Protein AF-A0A9E1WF13-F1 (afdb_monomer_lite)

pLDDT: mean 86.5, std 14.84, range [30.16, 98.25]

Foldseek 3Di:
DPPDPPDLCVVQPDPDPCRCVVPVVVSVVVSLVPDVLNVDALPDAAEEAEAADDQDPPDPDDVCVVRHCVVVVVSCVSCVVRVHHYFYAYPPPPDDGGPQDPVNVCCCVPVVHD

Secondary structure (DSSP, 8-state):
-------TTGGGT-SSHHHHHHTHHHHHHHHHHT-GGGG--TTSPPEEEEE-S---SS-SSGGGTTT-HHHHHHHHHHHHHHT--EEEEES-TTSPPPSS-HHHHHHHHHH---

Sequence (114 aa):
KTFGNPMPYQPFGAETIEELTNNWEEYRNLVLQCSPLSHLTKDDPPLHLFYNVNREFPTSKSPNGIHSPIFGEIMLEACKKIGVECHLQYHEKDRAQPKVSREEFLNRLLLGGS

Structure (mmCIF, N/CA/C/O backbone):
data_AF-A0A9E1WF13-F1
#
_entry.id   AF-A0A9E1WF13-F1
#
loop_
_atom_site.group_PDB
_atom_site.id
_atom_site.type_symbol
_atom_site.label_atom_id
_atom_site.label_alt_id
_atom_site.label_comp_id
_atom_site.label_asym_id
_atom_site.label_entity_id
_atom_site.label_seq_id
_atom_site.pdbx_PDB_ins_code
_atom_site.Cartn_x
_atom_site.Cartn_y
_atom_site.Cartn_z
_atom_site.occupancy
_atom_site.B_iso_or_equiv
_atom_site.auth_seq_id
_atom_site.auth_comp_id
_atom_site.auth_asym_id
_atom_site.auth_atom_id
_atom_site.pdbx_PDB_model_num
ATOM 1 N N . LYS A 1 1 ? 29.238 -10.341 3.157 1.00 34.22 1 LYS A N 1
ATOM 2 C CA . LYS A 1 1 ? 28.597 -9.924 1.888 1.00 34.22 1 LYS A CA 1
ATOM 3 C C . LYS A 1 1 ? 27.236 -9.353 2.243 1.00 34.22 1 LYS A C 1
ATOM 5 O O . LYS A 1 1 ? 26.351 -10.117 2.590 1.00 34.22 1 LYS A O 1
ATOM 10 N N . THR A 1 2 ? 27.107 -8.033 2.283 1.00 30.16 2 THR A N 1
ATOM 11 C CA . THR A 1 2 ? 25.800 -7.376 2.311 1.00 30.16 2 THR A CA 1
ATOM 12 C C . THR A 1 2 ? 25.144 -7.663 0.967 1.00 30.16 2 THR A C 1
ATOM 14 O O . THR A 1 2 ? 25.744 -7.397 -0.073 1.00 30.16 2 THR A O 1
ATOM 17 N N . PHE A 1 3 ? 23.973 -8.296 0.974 1.00 37.62 3 PHE A N 1
ATOM 18 C CA . PHE A 1 3 ? 23.125 -8.348 -0.210 1.00 37.62 3 PHE A CA 1
ATOM 19 C C . PHE A 1 3 ? 22.867 -6.887 -0.593 1.00 37.62 3 PHE A C 1
ATOM 21 O O . PHE A 1 3 ? 22.242 -6.160 0.178 1.00 37.62 3 PHE A O 1
ATOM 28 N N . GLY A 1 4 ? 23.470 -6.414 -1.689 1.00 45.69 4 GLY A N 1
ATOM 29 C CA . GLY A 1 4 ? 23.144 -5.097 -2.231 1.00 45.69 4 GLY A CA 1
ATOM 30 C C . GLY A 1 4 ? 21.635 -5.056 -2.430 1.00 45.69 4 GLY A C 1
ATOM 31 O O . GLY A 1 4 ? 21.080 -6.056 -2.886 1.00 45.69 4 GLY A O 1
ATOM 32 N N . ASN A 1 5 ? 20.982 -3.975 -1.991 1.00 53.03 5 ASN A N 1
ATOM 33 C CA . ASN A 1 5 ? 19.528 -3.837 -2.074 1.00 53.03 5 ASN A CA 1
ATOM 34 C C . ASN A 1 5 ? 19.050 -4.338 -3.442 1.00 53.03 5 ASN A C 1
ATOM 36 O O . ASN A 1 5 ? 19.541 -3.812 -4.445 1.00 53.03 5 ASN A O 1
ATOM 40 N N . PRO A 1 6 ? 18.164 -5.350 -3.504 1.00 55.41 6 PRO A N 1
ATOM 41 C CA . PRO A 1 6 ? 17.668 -5.831 -4.779 1.00 55.41 6 PRO A CA 1
ATOM 42 C C . PRO A 1 6 ? 17.004 -4.648 -5.468 1.00 55.41 6 PRO A C 1
ATOM 44 O O . PRO A 1 6 ? 16.068 -4.040 -4.941 1.00 55.41 6 PRO A O 1
ATOM 47 N N . MET A 1 7 ? 17.562 -4.266 -6.610 1.00 70.12 7 MET A N 1
ATOM 48 C CA . MET A 1 7 ? 17.000 -3.183 -7.389 1.00 70.12 7 MET A CA 1
ATOM 49 C C . MET A 1 7 ? 15.649 -3.675 -7.918 1.00 70.12 7 MET A C 1
ATOM 51 O O . MET A 1 7 ? 15.582 -4.799 -8.421 1.00 70.12 7 MET A O 1
ATOM 55 N N . PRO A 1 8 ? 14.569 -2.883 -7.806 1.00 74.56 8 PRO A N 1
ATOM 56 C CA . PRO A 1 8 ? 13.203 -3.361 -8.026 1.00 74.56 8 PRO A CA 1
ATOM 57 C C . PRO A 1 8 ? 12.950 -3.921 -9.433 1.00 74.56 8 PRO A C 1
ATOM 59 O O . PRO A 1 8 ? 11.954 -4.598 -9.631 1.00 74.56 8 PRO A O 1
ATOM 62 N N . TYR A 1 9 ? 13.840 -3.675 -10.395 1.00 82.44 9 TYR A N 1
ATOM 63 C CA . TYR A 1 9 ? 13.750 -4.159 -11.771 1.00 82.44 9 TYR A CA 1
ATOM 64 C C . TYR A 1 9 ? 14.354 -5.559 -12.003 1.00 82.44 9 TYR A C 1
ATOM 66 O O . TYR A 1 9 ? 13.879 -6.284 -12.874 1.00 82.44 9 TYR A O 1
ATOM 74 N N . GLN A 1 10 ? 15.352 -5.979 -11.214 1.00 83.56 10 GLN A N 1
ATOM 75 C CA . GLN A 1 10 ? 16.082 -7.236 -11.456 1.00 83.56 10 GLN A CA 1
ATOM 76 C C . GLN A 1 10 ? 15.211 -8.497 -11.363 1.00 83.56 10 GLN A C 1
ATOM 78 O O . GLN A 1 10 ? 15.386 -9.388 -12.193 1.00 83.56 10 GLN A O 1
ATOM 83 N N . PRO A 1 11 ? 14.256 -8.612 -10.414 1.00 85.50 11 PRO A N 1
ATOM 84 C CA . PRO A 1 11 ? 13.365 -9.773 -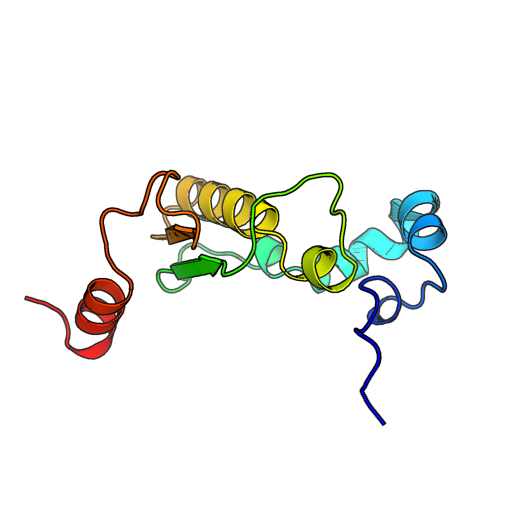10.356 1.00 85.50 11 PRO A CA 1
ATOM 85 C C . PRO A 1 11 ? 12.508 -9.963 -11.613 1.00 85.50 11 PRO A C 1
ATOM 87 O O . PRO A 1 11 ? 12.013 -11.061 -11.850 1.00 85.50 11 PRO A O 1
ATOM 90 N N . PHE A 1 12 ? 12.336 -8.907 -12.410 1.00 88.12 12 PHE A N 1
ATOM 91 C CA . PHE A 1 12 ? 11.553 -8.928 -13.642 1.00 88.12 12 PHE A CA 1
ATOM 92 C C . PHE A 1 12 ? 12.400 -9.210 -14.889 1.00 88.12 12 PHE A C 1
ATOM 94 O O . PHE A 1 12 ? 11.845 -9.292 -15.978 1.00 88.12 12 PHE A O 1
ATOM 101 N N . GLY A 1 13 ? 13.717 -9.384 -14.733 1.00 88.62 13 GLY A N 1
ATOM 102 C CA . GLY A 1 13 ? 14.649 -9.667 -15.827 1.00 88.62 13 GLY A CA 1
ATOM 103 C C . GLY A 1 13 ? 15.261 -8.435 -16.495 1.00 88.62 13 GLY A C 1
ATOM 104 O O . GLY A 1 13 ? 16.107 -8.610 -17.363 1.00 88.62 13 GLY A O 1
ATOM 105 N N . ALA A 1 14 ? 14.893 -7.222 -16.073 1.00 90.19 14 ALA A N 1
ATOM 106 C CA . ALA A 1 14 ? 15.497 -5.990 -16.575 1.00 90.19 14 ALA A CA 1
ATOM 107 C C . ALA A 1 14 ? 16.877 -5.741 -15.941 1.00 90.19 14 ALA A C 1
ATOM 109 O O . ALA A 1 14 ? 17.099 -6.025 -14.757 1.00 90.19 14 ALA A O 1
ATOM 110 N N . GLU A 1 15 ? 17.797 -5.165 -16.711 1.00 87.19 15 GLU A N 1
ATOM 111 C CA . GLU A 1 15 ? 19.146 -4.808 -16.269 1.00 87.19 15 GLU A CA 1
ATOM 112 C C . GLU A 1 15 ? 19.186 -3.444 -15.572 1.00 87.19 15 GLU A C 1
ATOM 114 O O . GLU A 1 15 ? 20.009 -3.233 -14.676 1.00 87.19 15 GLU A O 1
ATOM 119 N N . THR A 1 16 ? 18.293 -2.522 -15.953 1.00 86.31 16 THR A N 1
ATOM 120 C CA . THR A 1 16 ? 18.198 -1.172 -15.375 1.00 86.31 16 THR A CA 1
ATOM 121 C C . THR A 1 16 ? 16.752 -0.721 -15.156 1.00 86.31 16 THR A C 1
ATOM 123 O O . THR A 1 16 ? 15.795 -1.302 -15.674 1.00 86.31 16 THR A O 1
ATOM 126 N N . ILE A 1 17 ? 16.573 0.355 -14.379 1.00 83.31 17 ILE A N 1
ATOM 127 C CA . ILE A 1 17 ? 15.246 0.956 -14.183 1.00 83.31 17 ILE A CA 1
ATOM 128 C C . ILE A 1 17 ? 14.768 1.667 -15.452 1.00 83.31 17 ILE A C 1
ATOM 130 O O . ILE A 1 17 ? 13.572 1.663 -15.742 1.00 83.31 17 ILE A O 1
ATOM 134 N N . GLU A 1 18 ? 15.687 2.251 -16.222 1.00 88.56 18 GLU A N 1
ATOM 135 C CA . GLU A 1 18 ? 15.396 2.894 -17.500 1.00 88.56 18 GLU A CA 1
ATOM 136 C C . GLU A 1 18 ? 14.894 1.872 -18.518 1.00 88.56 18 GLU A C 1
ATOM 138 O O . GLU A 1 18 ? 13.919 2.146 -19.210 1.00 88.56 18 GLU A O 1
ATOM 143 N N . GLU A 1 19 ? 15.508 0.687 -18.583 1.00 92.00 19 GLU A N 1
ATOM 144 C CA . GLU A 1 19 ? 15.061 -0.395 -19.460 1.00 92.00 19 GLU A CA 1
ATOM 145 C C . GLU A 1 19 ? 13.635 -0.836 -19.113 1.00 92.00 19 GLU A C 1
ATOM 147 O O . GLU A 1 19 ? 12.771 -0.858 -19.990 1.00 92.00 19 GLU A O 1
ATOM 152 N N . LEU A 1 20 ? 13.369 -1.119 -17.832 1.00 89.69 20 LEU A N 1
ATOM 153 C CA . LEU A 1 20 ? 12.035 -1.507 -17.371 1.00 89.69 20 LEU A CA 1
ATOM 154 C C . LEU A 1 20 ? 10.993 -0.425 -17.688 1.00 89.69 20 LEU A C 1
ATOM 156 O O . LEU A 1 20 ? 9.878 -0.738 -18.100 1.00 89.69 20 LEU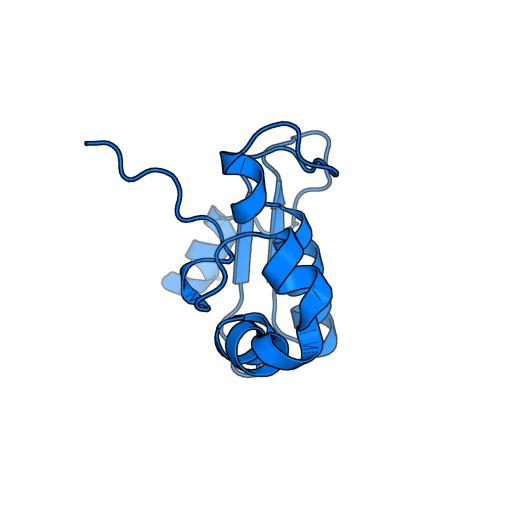 A O 1
ATOM 160 N N . THR A 1 21 ? 11.350 0.848 -17.496 1.00 88.81 21 THR A N 1
ATOM 161 C CA . THR A 1 21 ? 10.433 1.982 -17.692 1.00 88.81 21 THR A CA 1
ATOM 162 C C . THR A 1 21 ? 10.170 2.254 -19.175 1.00 88.81 21 THR A C 1
ATOM 164 O O . THR A 1 21 ? 9.025 2.485 -19.558 1.00 88.81 21 THR A O 1
ATOM 167 N N . ASN A 1 22 ? 11.202 2.208 -20.023 1.00 95.19 22 ASN A N 1
ATOM 168 C CA . ASN A 1 22 ? 11.076 2.453 -21.463 1.00 95.19 22 ASN A CA 1
ATOM 169 C C . ASN A 1 22 ? 10.333 1.319 -22.182 1.00 95.19 22 ASN A C 1
ATOM 171 O O . ASN A 1 22 ? 9.623 1.582 -23.149 1.00 95.19 22 ASN A O 1
ATOM 175 N N . ASN A 1 23 ? 10.454 0.084 -21.687 1.00 95.19 23 ASN A N 1
ATOM 176 C CA . ASN A 1 23 ? 9.795 -1.102 -22.241 1.00 95.19 23 ASN A CA 1
ATOM 177 C C . ASN A 1 23 ? 8.615 -1.561 -21.368 1.00 95.19 23 ASN A C 1
ATOM 179 O O . ASN A 1 23 ? 8.350 -2.755 -21.234 1.00 95.19 23 ASN A O 1
ATOM 183 N N . TRP A 1 24 ? 7.901 -0.615 -20.746 1.00 93.69 24 TRP A N 1
ATOM 184 C CA . TRP A 1 24 ? 6.870 -0.914 -19.747 1.00 93.69 24 TRP A CA 1
ATOM 185 C C . TRP A 1 24 ? 5.845 -1.951 -20.210 1.00 93.69 24 TRP A C 1
ATOM 187 O O . TRP A 1 24 ? 5.509 -2.836 -19.434 1.00 93.69 24 TRP A O 1
ATOM 197 N N . GLU A 1 25 ? 5.371 -1.896 -21.456 1.00 96.19 25 GLU A N 1
ATOM 198 C CA . GLU A 1 25 ? 4.364 -2.844 -21.957 1.00 96.19 25 GLU A CA 1
ATOM 199 C C . GLU A 1 25 ? 4.841 -4.308 -21.943 1.00 96.19 25 GLU A C 1
ATOM 201 O O . GLU A 1 25 ? 4.027 -5.211 -21.751 1.00 96.19 25 GLU A O 1
ATOM 206 N N . GLU A 1 26 ? 6.148 -4.555 -22.067 1.00 95.31 26 GLU A N 1
ATOM 207 C CA . GLU A 1 26 ? 6.732 -5.900 -22.001 1.00 95.31 26 GLU A CA 1
ATOM 208 C C . GLU A 1 26 ? 6.774 -6.421 -20.557 1.00 95.31 26 GLU A C 1
ATOM 210 O O . GLU A 1 26 ? 6.428 -7.572 -20.282 1.00 95.31 26 GLU A O 1
ATOM 215 N N . TYR A 1 27 ? 7.132 -5.549 -19.611 1.00 94.12 27 TYR A N 1
ATOM 216 C CA . TYR A 1 27 ? 7.304 -5.901 -18.199 1.00 94.12 27 TYR A CA 1
ATOM 217 C C . TYR A 1 27 ? 6.011 -5.809 -17.379 1.00 94.12 27 TYR A C 1
ATOM 219 O O . TYR A 1 27 ? 5.878 -6.466 -16.341 1.00 94.12 27 TYR A O 1
ATOM 227 N N . ARG A 1 28 ? 5.037 -5.016 -17.836 1.00 93.50 28 ARG A N 1
ATOM 228 C CA . ARG A 1 28 ? 3.833 -4.624 -17.093 1.00 93.50 28 ARG A CA 1
ATOM 229 C C . ARG A 1 28 ? 3.090 -5.807 -16.504 1.00 93.50 28 ARG A C 1
ATOM 231 O O . ARG A 1 28 ? 2.703 -5.753 -15.341 1.00 93.50 28 ARG A O 1
ATOM 238 N N . ASN A 1 29 ? 2.867 -6.855 -17.293 1.00 94.00 29 ASN A N 1
ATOM 239 C CA . ASN A 1 29 ? 2.089 -8.007 -16.843 1.00 94.00 29 ASN A CA 1
ATOM 240 C C . ASN A 1 29 ? 2.737 -8.669 -15.624 1.00 94.00 29 ASN A C 1
ATOM 242 O O . ASN A 1 29 ? 2.057 -8.902 -14.627 1.00 94.00 29 ASN A O 1
ATOM 246 N N . LEU A 1 30 ? 4.049 -8.903 -15.673 1.00 93.19 30 LEU A N 1
ATOM 247 C CA . LEU A 1 30 ? 4.777 -9.521 -14.570 1.00 93.19 30 LEU A CA 1
ATOM 248 C C . LEU A 1 30 ? 4.873 -8.578 -13.362 1.00 93.19 30 LEU A C 1
ATOM 250 O O . LEU A 1 30 ? 4.608 -8.991 -12.235 1.00 93.19 30 LEU A O 1
ATOM 254 N N . VAL A 1 31 ? 5.172 -7.295 -13.592 1.00 91.56 31 VAL A N 1
ATOM 255 C CA . VAL A 1 31 ? 5.253 -6.289 -12.520 1.00 91.56 31 VAL A CA 1
ATOM 256 C C . VAL A 1 31 ? 3.922 -6.163 -11.777 1.00 91.56 31 VAL A C 1
ATOM 258 O O . VAL A 1 31 ? 3.900 -6.151 -10.547 1.00 91.56 31 VAL A O 1
ATOM 261 N N . LEU A 1 32 ? 2.802 -6.105 -12.503 1.00 91.88 32 LEU A N 1
ATOM 262 C CA . LEU A 1 32 ? 1.471 -6.037 -11.901 1.00 91.88 32 LEU A CA 1
ATOM 263 C C . LEU A 1 32 ? 1.107 -7.337 -11.179 1.00 91.88 32 LEU A C 1
ATOM 265 O O . LEU A 1 32 ? 0.571 -7.273 -10.078 1.00 91.88 32 LEU A O 1
ATOM 269 N N . GLN A 1 33 ? 1.451 -8.506 -11.727 1.00 92.81 33 GLN A N 1
ATOM 270 C CA . GLN A 1 33 ? 1.249 -9.783 -11.033 1.00 92.81 33 GLN A CA 1
ATOM 271 C C . GLN A 1 33 ? 2.006 -9.865 -9.704 1.00 92.81 33 GLN A C 1
ATOM 273 O O . GLN A 1 33 ? 1.524 -10.502 -8.769 1.00 92.81 33 GLN A O 1
ATOM 278 N N . CYS A 1 34 ? 3.157 -9.206 -9.590 1.00 90.56 34 CYS A N 1
ATOM 279 C CA . CYS A 1 34 ? 3.925 -9.151 -8.349 1.00 90.56 34 CYS A CA 1
ATOM 280 C C . CYS A 1 34 ? 3.512 -8.003 -7.413 1.00 90.56 34 CYS A C 1
ATOM 282 O O . CYS A 1 34 ? 4.007 -7.932 -6.287 1.00 90.56 34 CYS A O 1
ATOM 284 N N . SER A 1 35 ? 2.621 -7.105 -7.841 1.00 91.00 35 SER A N 1
ATOM 285 C CA . SER A 1 35 ? 2.155 -5.998 -7.011 1.00 91.00 35 SER A CA 1
ATOM 286 C C . SER A 1 35 ? 1.025 -6.455 -6.084 1.00 91.00 35 SER A C 1
ATOM 288 O O . SER A 1 35 ? -0.023 -6.877 -6.575 1.00 91.00 35 SER A O 1
ATOM 290 N N . PRO A 1 36 ? 1.145 -6.301 -4.751 1.00 92.94 36 PRO A N 1
ATOM 291 C CA . PRO A 1 36 ? 0.048 -6.618 -3.830 1.00 92.94 36 PRO A CA 1
ATOM 292 C C . PRO A 1 36 ? -1.207 -5.773 -4.097 1.00 92.94 36 PRO A C 1
ATOM 294 O O . PRO A 1 36 ? -2.318 -6.217 -3.832 1.00 92.94 36 PRO A O 1
ATOM 297 N N . LEU A 1 37 ? -1.055 -4.579 -4.684 1.00 94.44 37 LEU A N 1
ATOM 298 C CA . LEU A 1 37 ? -2.182 -3.717 -5.047 1.00 94.44 37 LEU A CA 1
ATOM 299 C C . LEU A 1 37 ? -3.119 -4.376 -6.071 1.00 94.44 37 LEU A C 1
ATOM 301 O O . LEU A 1 37 ? -4.315 -4.105 -6.069 1.00 94.44 37 LEU A O 1
ATOM 305 N N . SER A 1 38 ? -2.582 -5.230 -6.946 1.00 95.56 38 SER A N 1
ATOM 306 C CA . SER A 1 38 ? -3.354 -5.915 -7.989 1.00 95.56 38 SER A CA 1
ATOM 307 C C . SER A 1 38 ? -4.148 -7.117 -7.473 1.00 95.56 38 SER A C 1
ATOM 309 O O . SER A 1 38 ? -4.986 -7.632 -8.208 1.00 95.56 38 SER A O 1
ATOM 311 N N . HIS A 1 39 ? -3.923 -7.525 -6.222 1.00 96.38 39 HIS A N 1
ATOM 312 C CA . HIS A 1 39 ? -4.599 -8.658 -5.578 1.00 96.38 39 HIS A CA 1
ATOM 313 C C . HIS A 1 39 ? -5.520 -8.237 -4.433 1.00 96.38 39 HIS A C 1
ATOM 315 O O . HIS A 1 39 ? -6.103 -9.099 -3.787 1.00 96.38 39 HIS A O 1
ATOM 321 N N . LEU A 1 40 ? -5.656 -6.932 -4.185 1.00 97.50 40 LEU A N 1
ATOM 322 C CA . LEU A 1 40 ? -6.497 -6.401 -3.120 1.00 97.50 40 LEU A CA 1
ATOM 323 C C . LEU A 1 40 ? -7.986 -6.687 -3.403 1.00 97.50 40 LEU A C 1
ATOM 325 O O . LEU A 1 40 ? -8.522 -6.311 -4.449 1.00 97.50 40 LEU A O 1
ATOM 329 N N . THR A 1 41 ? -8.667 -7.297 -2.439 1.00 97.69 41 THR A N 1
ATOM 330 C CA . THR A 1 41 ? -10.087 -7.662 -2.473 1.00 97.69 41 THR A CA 1
ATOM 331 C C . THR A 1 41 ? -10.820 -7.180 -1.221 1.00 97.69 4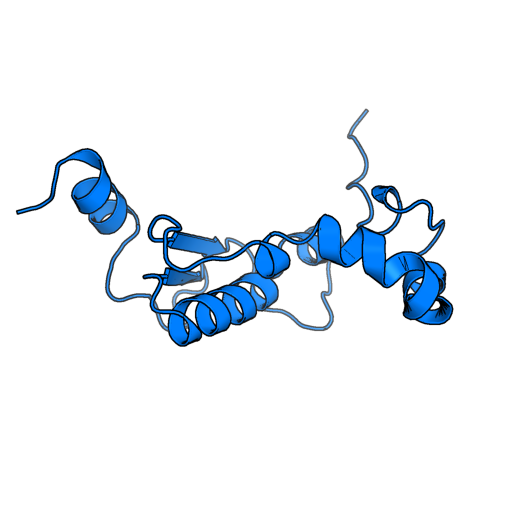1 THR A C 1
ATOM 333 O O . THR A 1 41 ? -10.216 -6.750 -0.247 1.00 97.69 41 THR A O 1
ATOM 336 N N . LYS A 1 42 ? -12.159 -7.218 -1.241 1.00 97.38 42 LYS A N 1
ATOM 337 C CA . LYS A 1 42 ? -12.986 -6.754 -0.110 1.00 97.38 42 LYS A CA 1
ATOM 338 C C . LYS A 1 42 ? -12.882 -7.631 1.136 1.00 97.38 42 LYS A C 1
ATOM 340 O O . LYS A 1 42 ? -13.217 -7.159 2.216 1.00 97.38 42 LYS A O 1
ATOM 345 N N . ASP A 1 43 ? -12.457 -8.877 0.960 1.00 97.19 43 ASP A N 1
ATOM 346 C CA . ASP A 1 43 ? -12.354 -9.867 2.032 1.00 97.19 43 ASP A CA 1
ATOM 347 C C . ASP A 1 43 ? -10.975 -9.841 2.708 1.00 97.19 43 ASP A C 1
ATOM 349 O O . ASP A 1 43 ? -10.732 -10.600 3.648 1.00 97.19 43 ASP A O 1
ATOM 353 N N . ASP A 1 44 ? -10.069 -8.976 2.239 1.00 97.69 44 ASP A N 1
ATOM 354 C CA . ASP A 1 44 ? -8.760 -8.817 2.855 1.00 97.69 44 ASP A CA 1
ATOM 355 C C . ASP A 1 44 ? -8.876 -8.294 4.294 1.00 97.69 44 ASP A C 1
ATOM 357 O O . ASP A 1 44 ? -9.747 -7.471 4.607 1.00 97.69 44 ASP A O 1
ATOM 361 N N . PRO A 1 45 ? -7.983 -8.749 5.191 1.00 95.50 45 PRO A N 1
ATOM 362 C CA . PRO A 1 45 ? -7.961 -8.279 6.564 1.00 95.50 45 PRO A CA 1
ATOM 363 C C . PRO A 1 45 ? -7.656 -6.775 6.621 1.00 95.50 45 PRO A C 1
ATOM 365 O O . PRO A 1 45 ? -7.031 -6.222 5.709 1.00 95.50 45 PRO A O 1
ATOM 368 N N . PRO A 1 46 ? -8.039 -6.102 7.718 1.00 96.88 46 PRO A N 1
ATOM 369 C CA . PRO A 1 46 ? -7.718 -4.698 7.885 1.00 96.88 46 PRO A CA 1
ATOM 370 C C . PRO A 1 46 ? -6.192 -4.499 7.915 1.00 96.88 46 PRO A C 1
ATOM 372 O O . PRO A 1 46 ? -5.440 -5.381 8.339 1.00 96.88 46 PRO A O 1
ATOM 375 N N . LEU A 1 47 ? -5.724 -3.334 7.468 1.00 97.25 47 LEU A N 1
ATOM 376 C CA . LEU A 1 47 ? -4.301 -3.017 7.333 1.00 97.25 47 LEU A CA 1
ATOM 377 C C . LEU A 1 47 ? -3.880 -1.878 8.265 1.00 97.25 47 LEU A C 1
ATOM 379 O O . LEU A 1 47 ? -4.584 -0.881 8.432 1.00 97.25 47 LEU A O 1
ATOM 383 N N . HIS A 1 48 ? -2.666 -1.980 8.805 1.00 97.38 48 HIS A N 1
ATOM 384 C CA . HIS A 1 48 ? -1.979 -0.877 9.479 1.00 97.38 48 HIS A CA 1
ATOM 385 C C . HIS A 1 48 ? -0.572 -0.732 8.900 1.00 97.38 48 HIS A C 1
ATOM 387 O O . HIS A 1 48 ? 0.316 -1.546 9.157 1.00 97.38 48 HIS A O 1
ATOM 393 N N . LEU A 1 49 ? -0.393 0.274 8.047 1.00 95.94 49 LEU A N 1
ATOM 394 C CA . LEU A 1 49 ? 0.843 0.545 7.326 1.00 95.94 49 LEU A CA 1
ATOM 395 C C . LEU A 1 49 ? 1.668 1.570 8.103 1.00 95.94 49 LEU A C 1
ATOM 397 O O . LEU A 1 49 ? 1.204 2.681 8.355 1.00 95.94 49 LEU A O 1
ATOM 401 N N . PHE A 1 50 ? 2.909 1.226 8.441 1.00 94.75 50 PHE A N 1
ATOM 402 C CA . PHE A 1 50 ? 3.836 2.129 9.120 1.00 94.75 50 PHE A CA 1
ATOM 403 C C . PHE A 1 50 ? 5.104 2.335 8.296 1.00 94.75 50 PHE A C 1
ATOM 405 O O . PHE A 1 50 ? 5.786 1.372 7.945 1.00 94.75 50 PHE A O 1
ATOM 412 N N . TYR A 1 51 ? 5.452 3.598 8.055 1.00 91.81 51 TYR A N 1
ATOM 413 C CA . TYR A 1 51 ? 6.667 3.975 7.341 1.00 91.81 51 TYR A CA 1
ATOM 414 C C . TYR A 1 51 ? 7.637 4.730 8.247 1.00 91.81 51 TYR A C 1
ATOM 416 O O . TYR A 1 51 ? 7.332 5.812 8.749 1.00 91.81 51 TYR A O 1
ATOM 424 N N . ASN A 1 52 ? 8.841 4.170 8.404 1.00 89.50 52 ASN A N 1
ATOM 425 C CA . ASN A 1 52 ? 9.940 4.758 9.179 1.00 89.50 52 ASN A CA 1
ATOM 426 C C . ASN A 1 52 ? 10.923 5.587 8.333 1.00 89.50 52 ASN A C 1
ATOM 428 O O . ASN A 1 52 ? 12.081 5.769 8.702 1.00 89.50 52 ASN A O 1
ATOM 432 N N . VAL A 1 53 ? 10.479 6.038 7.165 1.00 85.56 53 VAL A N 1
ATOM 433 C CA . VAL A 1 53 ? 11.246 6.886 6.252 1.00 85.56 53 VAL A CA 1
ATOM 434 C C . VAL A 1 53 ? 10.404 8.099 5.892 1.00 85.56 53 VAL A C 1
ATOM 436 O O . VAL A 1 53 ? 9.175 8.014 5.861 1.00 85.56 53 VAL A O 1
ATOM 439 N N . ASN A 1 54 ? 11.068 9.218 5.615 1.00 86.31 54 ASN A N 1
ATOM 440 C CA . ASN A 1 54 ? 10.372 10.432 5.216 1.00 86.31 54 ASN A CA 1
ATOM 441 C C . ASN A 1 54 ? 9.724 10.246 3.847 1.00 86.31 54 ASN A C 1
ATOM 443 O O . ASN A 1 54 ? 10.289 9.604 2.952 1.00 86.31 54 ASN A O 1
ATOM 447 N N . ARG A 1 55 ? 8.559 10.862 3.662 1.00 86.75 55 ARG A N 1
ATOM 448 C CA . ARG A 1 55 ? 7.923 10.927 2.349 1.00 86.75 55 ARG A CA 1
ATOM 449 C C . ARG A 1 55 ? 8.677 11.906 1.444 1.00 86.75 55 ARG A C 1
ATOM 451 O O . ARG A 1 55 ? 8.430 13.109 1.476 1.00 86.75 55 ARG A O 1
ATOM 458 N N . GLU A 1 56 ? 9.545 11.377 0.590 1.00 82.50 56 GLU A N 1
ATOM 459 C CA . GLU A 1 56 ? 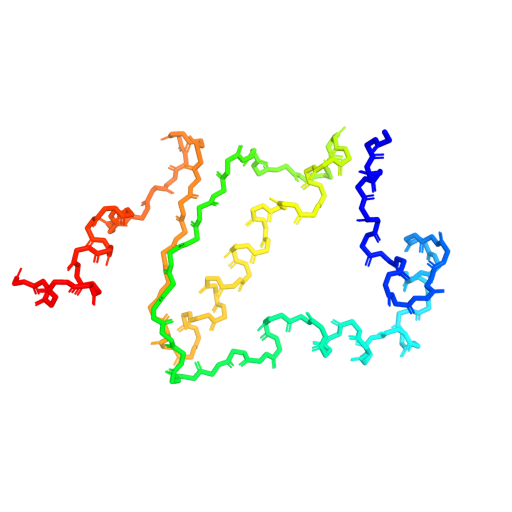10.367 12.151 -0.345 1.00 82.50 56 GLU A CA 1
ATOM 460 C C . GLU A 1 56 ? 10.164 11.680 -1.793 1.00 82.50 56 GLU A C 1
ATOM 462 O O . GLU A 1 56 ? 10.152 10.479 -2.070 1.00 82.50 56 GLU A O 1
ATOM 467 N N . PHE A 1 57 ? 10.025 12.628 -2.723 1.00 77.81 57 PHE A N 1
ATOM 468 C CA . PHE A 1 57 ? 10.037 12.358 -4.160 1.00 77.81 57 PHE A CA 1
ATOM 469 C C . PHE A 1 57 ? 10.639 13.547 -4.930 1.00 77.81 57 PHE A C 1
ATOM 471 O O . PHE A 1 57 ? 10.164 14.668 -4.733 1.00 77.81 57 PHE A O 1
ATOM 478 N N . PRO A 1 58 ? 11.625 13.331 -5.824 1.00 72.19 58 PRO A N 1
ATOM 479 C CA . PRO A 1 58 ? 12.342 12.072 -6.052 1.00 72.19 58 PRO A CA 1
ATOM 480 C C . PRO A 1 58 ? 13.178 11.679 -4.822 1.00 72.19 58 PRO A C 1
ATOM 482 O O . PRO A 1 58 ? 13.634 12.535 -4.074 1.00 72.19 58 PRO A O 1
ATOM 485 N N . THR A 1 59 ? 13.361 10.382 -4.578 1.00 67.38 59 THR A N 1
ATOM 486 C CA . THR A 1 59 ? 14.097 9.894 -3.399 1.00 67.38 59 THR A CA 1
ATOM 487 C C . THR A 1 59 ? 15.575 10.274 -3.471 1.00 67.38 59 THR A C 1
ATOM 489 O O . THR A 1 59 ? 16.230 9.962 -4.465 1.00 67.38 59 THR A O 1
ATOM 492 N N . SER A 1 60 ? 16.135 10.855 -2.407 1.00 63.81 60 SER A N 1
ATOM 493 C CA . SER A 1 60 ? 17.557 11.242 -2.366 1.00 63.81 60 SER A CA 1
ATOM 494 C C . SER A 1 60 ? 18.507 10.102 -1.968 1.00 63.81 60 SER A C 1
ATOM 496 O O . SER A 1 60 ? 19.723 10.229 -2.121 1.00 63.81 60 SER A O 1
ATOM 498 N N . LYS A 1 61 ? 17.985 8.976 -1.451 1.00 63.00 61 LYS A N 1
ATOM 499 C CA . LYS A 1 61 ? 18.779 7.831 -0.958 1.00 63.00 61 LYS A CA 1
ATOM 500 C C . LYS A 1 61 ? 18.242 6.489 -1.471 1.00 63.00 61 LYS A C 1
ATOM 502 O O . LYS A 1 61 ? 17.059 6.199 -1.334 1.00 63.00 61 LYS A O 1
ATOM 507 N N . SER A 1 62 ? 19.140 5.639 -1.983 1.00 53.09 62 SER A N 1
ATOM 508 C CA . SER A 1 62 ? 18.836 4.348 -2.637 1.00 53.09 62 SER A CA 1
ATOM 509 C C . SER A 1 62 ? 17.932 3.375 -1.842 1.00 53.09 62 SER A C 1
ATOM 511 O O . SER A 1 62 ? 17.005 2.838 -2.446 1.00 53.09 62 SER A O 1
ATOM 513 N N . PRO A 1 63 ? 18.079 3.166 -0.512 1.00 56.53 63 PRO A N 1
ATOM 514 C CA . PRO A 1 63 ? 17.173 2.284 0.239 1.00 56.53 63 PRO A CA 1
ATOM 515 C C . PRO A 1 63 ? 15.739 2.818 0.354 1.00 56.53 63 PRO A C 1
ATOM 517 O O . PRO A 1 63 ? 14.809 2.046 0.565 1.00 56.53 63 PRO A O 1
ATOM 520 N N . ASN A 1 64 ? 15.539 4.131 0.201 1.00 58.56 64 ASN A N 1
ATOM 521 C CA . ASN A 1 64 ? 14.226 4.757 0.364 1.00 58.56 64 ASN A CA 1
ATOM 522 C C . ASN A 1 64 ? 13.327 4.563 -0.867 1.00 58.56 64 ASN A C 1
ATOM 524 O O . ASN A 1 64 ? 12.119 4.756 -0.762 1.00 58.56 64 ASN A O 1
ATOM 528 N N . GLY A 1 65 ? 13.890 4.152 -2.011 1.00 62.38 65 GLY A N 1
ATOM 529 C CA . GLY A 1 65 ? 13.128 3.891 -3.236 1.00 62.38 65 GLY A CA 1
ATOM 530 C C . GLY A 1 65 ? 12.115 2.755 -3.077 1.00 62.38 65 GLY A C 1
ATOM 531 O O . GLY A 1 65 ? 10.959 2.902 -3.460 1.00 62.38 65 GLY A O 1
ATOM 532 N N . ILE A 1 66 ? 12.525 1.648 -2.447 1.00 74.25 66 ILE A N 1
ATOM 533 C CA . ILE A 1 66 ? 11.683 0.452 -2.254 1.00 74.25 66 ILE A CA 1
ATOM 534 C C . ILE A 1 66 ? 10.813 0.506 -0.987 1.00 74.25 66 ILE A C 1
ATOM 536 O O . ILE A 1 66 ? 9.872 -0.268 -0.849 1.00 74.25 66 ILE A O 1
ATOM 540 N N . HIS A 1 67 ? 11.100 1.432 -0.069 1.00 80.31 67 HIS A N 1
ATOM 541 C CA . HIS A 1 67 ? 10.344 1.644 1.172 1.00 80.31 67 HIS A CA 1
ATOM 542 C C . HIS A 1 67 ? 9.505 2.932 1.136 1.00 80.31 67 HIS A C 1
ATOM 544 O O . HIS A 1 67 ? 9.188 3.493 2.182 1.00 80.31 67 HIS A O 1
ATOM 550 N N . SER A 1 68 ? 9.164 3.427 -0.057 1.00 85.88 68 SER A N 1
ATOM 551 C CA . SER A 1 68 ? 8.500 4.721 -0.223 1.00 85.88 68 SER A CA 1
ATOM 552 C C . SER A 1 68 ? 7.111 4.763 0.439 1.00 85.88 68 SER A C 1
ATOM 554 O O . SER A 1 68 ? 6.254 3.934 0.104 1.00 85.88 68 SER A O 1
ATOM 556 N N . PRO A 1 69 ? 6.822 5.768 1.295 1.00 91.50 69 PRO A N 1
ATOM 557 C CA . PRO A 1 69 ? 5.489 5.966 1.868 1.00 91.50 69 PRO A CA 1
ATOM 558 C C . PRO A 1 69 ? 4.399 6.232 0.822 1.00 91.50 69 PRO A C 1
ATOM 560 O O . PRO A 1 69 ? 3.220 6.041 1.106 1.00 91.50 69 PRO A O 1
ATOM 563 N N . ILE A 1 70 ? 4.778 6.619 -0.403 1.00 91.25 70 ILE A N 1
ATOM 564 C CA . ILE A 1 70 ? 3.846 6.839 -1.521 1.00 91.25 70 ILE A CA 1
ATOM 565 C C . ILE A 1 70 ? 3.077 5.558 -1.856 1.00 91.25 70 ILE A C 1
ATOM 567 O O . ILE A 1 70 ? 1.884 5.618 -2.147 1.00 91.25 70 ILE A O 1
ATOM 571 N N . PHE A 1 71 ? 3.717 4.386 -1.764 1.00 91.69 71 PHE A N 1
ATOM 572 C CA . PHE A 1 71 ? 3.007 3.119 -1.946 1.00 91.69 71 PHE A CA 1
ATOM 573 C C . PHE A 1 71 ? 1.897 2.943 -0.895 1.00 91.69 71 PHE A C 1
ATOM 575 O O . PHE A 1 71 ? 0.798 2.505 -1.227 1.00 91.69 71 PHE A O 1
ATOM 582 N N . GLY A 1 72 ? 2.148 3.358 0.349 1.00 94.31 72 GLY A N 1
ATOM 583 C CA . GLY A 1 72 ? 1.158 3.331 1.424 1.00 94.31 72 GLY A CA 1
ATOM 584 C C . GLY A 1 72 ? -0.025 4.263 1.179 1.00 94.31 72 GLY A C 1
ATOM 585 O O . GLY A 1 72 ? -1.159 3.886 1.458 1.00 94.31 72 GLY A O 1
ATOM 586 N N . GLU A 1 73 ? 0.215 5.448 0.609 1.00 95.19 73 GLU A N 1
ATOM 587 C CA . GLU A 1 73 ? -0.849 6.371 0.182 1.00 95.19 73 GLU A CA 1
ATOM 588 C C . GLU A 1 73 ? -1.730 5.736 -0.903 1.00 95.19 73 GLU A C 1
ATOM 590 O O . GLU A 1 73 ? -2.956 5.764 -0.805 1.00 95.19 73 GLU A O 1
ATOM 595 N N . ILE A 1 74 ? -1.113 5.107 -1.908 1.00 95.81 74 ILE A N 1
ATOM 596 C CA . ILE A 1 74 ? -1.830 4.420 -2.991 1.00 95.81 74 ILE A CA 1
ATOM 597 C C . ILE A 1 74 ? -2.652 3.244 -2.443 1.00 95.81 74 ILE A C 1
ATOM 599 O O . ILE A 1 74 ? -3.824 3.099 -2.798 1.00 95.81 74 ILE A O 1
ATOM 603 N N . MET A 1 75 ? -2.067 2.429 -1.560 1.00 97.25 75 MET A N 1
ATOM 604 C CA . MET A 1 75 ? -2.751 1.298 -0.929 1.00 97.25 75 MET A CA 1
ATOM 605 C C . MET A 1 75 ? -3.923 1.759 -0.055 1.00 97.25 75 MET A C 1
ATOM 607 O O . MET A 1 75 ? -5.007 1.187 -0.140 1.00 97.25 75 MET A O 1
ATOM 611 N N . LEU A 1 76 ? -3.746 2.831 0.727 1.00 96.94 76 LEU A N 1
ATOM 612 C CA . LEU A 1 76 ? -4.809 3.425 1.538 1.00 96.94 76 LEU A CA 1
ATOM 613 C C . LEU A 1 76 ? -6.008 3.841 0.676 1.00 96.94 76 LEU A C 1
ATOM 615 O O . LEU A 1 76 ? -7.150 3.524 1.007 1.00 96.94 76 LEU A O 1
ATOM 619 N N . GLU A 1 77 ? -5.763 4.533 -0.438 1.00 97.94 77 GLU A N 1
ATOM 620 C CA . GLU A 1 77 ? -6.832 4.952 -1.349 1.00 97.94 77 GLU A CA 1
ATOM 621 C C . GLU A 1 77 ? -7.501 3.766 -2.056 1.00 97.94 77 GLU A C 1
ATOM 623 O O . GLU A 1 77 ? -8.715 3.785 -2.267 1.00 97.94 77 GLU A O 1
ATOM 628 N N . ALA A 1 78 ? -6.754 2.712 -2.391 1.00 97.94 78 ALA A N 1
ATOM 629 C CA . ALA A 1 78 ? -7.328 1.486 -2.941 1.00 97.94 78 ALA A CA 1
ATOM 630 C C . ALA A 1 78 ? -8.231 0.769 -1.923 1.00 97.94 78 ALA A C 1
ATOM 632 O O . ALA A 1 78 ? -9.370 0.443 -2.257 1.00 97.94 78 ALA A O 1
ATOM 633 N N . CYS A 1 79 ? -7.779 0.625 -0.674 1.00 98.25 79 CYS A N 1
ATOM 634 C CA . CYS A 1 79 ? -8.560 0.036 0.416 1.00 98.25 79 CYS A CA 1
ATOM 635 C C . CYS A 1 79 ? -9.864 0.808 0.658 1.00 98.25 79 CYS A C 1
ATOM 637 O O . CYS A 1 79 ? -10.944 0.214 0.664 1.00 98.25 79 CYS A O 1
ATOM 639 N N . LYS A 1 80 ? -9.796 2.147 0.736 1.00 97.12 80 LYS A N 1
ATOM 640 C CA . LYS A 1 80 ? -10.980 3.014 0.887 1.00 97.12 80 LYS A CA 1
ATOM 641 C C . LYS A 1 80 ? -12.015 2.809 -0.217 1.00 97.12 80 LYS A C 1
ATOM 643 O O . LYS A 1 80 ? -13.207 2.786 0.070 1.00 97.12 80 LYS A O 1
ATOM 648 N N . LYS A 1 81 ? -11.579 2.662 -1.474 1.00 97.88 81 LYS A N 1
ATOM 649 C CA . LYS A 1 81 ? -12.486 2.484 -2.622 1.00 97.88 81 LYS A CA 1
ATOM 650 C C . LYS A 1 81 ? -13.293 1.192 -2.545 1.00 97.88 81 LYS A C 1
ATOM 652 O O . LYS A 1 81 ? -14.420 1.162 -3.030 1.00 97.88 81 LYS A O 1
ATOM 657 N N . ILE A 1 82 ? -12.722 0.138 -1.969 1.00 97.56 82 ILE A N 1
ATOM 658 C CA . ILE A 1 82 ? -13.370 -1.175 -1.899 1.00 97.56 82 ILE A CA 1
ATOM 659 C C . ILE A 1 82 ? -13.983 -1.477 -0.526 1.00 97.56 82 ILE A C 1
ATOM 661 O O . ILE A 1 82 ? -14.783 -2.404 -0.426 1.00 97.56 82 ILE A O 1
ATOM 665 N N . GLY A 1 83 ? -13.680 -0.667 0.493 1.00 97.31 83 GLY A N 1
ATOM 666 C CA . GLY A 1 83 ? -14.220 -0.796 1.847 1.00 97.31 83 GLY A CA 1
ATOM 667 C C . GLY A 1 83 ? -13.348 -1.597 2.817 1.00 97.31 83 GLY A C 1
ATOM 668 O O . GLY A 1 83 ? -13.843 -1.980 3.871 1.00 97.31 83 GLY A O 1
ATOM 669 N N . VAL A 1 84 ? -12.074 -1.834 2.491 1.00 98.19 84 VAL A N 1
ATOM 670 C CA . VAL A 1 84 ? -11.110 -2.446 3.419 1.00 98.19 84 VAL A CA 1
ATOM 671 C C . VAL A 1 84 ? -10.608 -1.378 4.391 1.00 98.19 84 VAL A C 1
ATOM 673 O O . VAL A 1 84 ? -10.194 -0.289 3.981 1.00 98.19 84 VAL A O 1
ATOM 676 N N . GLU A 1 85 ? -10.650 -1.668 5.692 1.00 97.56 85 GLU A N 1
ATOM 677 C CA . GLU A 1 85 ? -10.080 -0.789 6.715 1.00 97.56 85 GLU A CA 1
ATOM 678 C C . GLU A 1 85 ? -8.559 -0.713 6.538 1.00 97.56 85 GLU A C 1
ATOM 680 O O . GLU A 1 85 ? -7.866 -1.726 6.520 1.00 97.56 85 GLU A O 1
ATOM 685 N N . CYS A 1 86 ? -8.026 0.501 6.416 1.00 97.81 86 CYS A N 1
ATOM 686 C CA . CYS A 1 86 ? -6.595 0.723 6.278 1.00 97.81 86 CYS A CA 1
ATOM 687 C C . CYS A 1 86 ? -6.187 1.987 7.034 1.00 97.81 86 CYS A C 1
ATOM 689 O O . CYS A 1 86 ? -6.762 3.061 6.843 1.00 97.81 86 CYS A O 1
ATOM 691 N N . HIS A 1 87 ? -5.151 1.865 7.856 1.00 97.56 87 HIS A N 1
ATOM 692 C CA . HIS A 1 87 ? -4.522 2.965 8.580 1.00 97.56 87 HIS A CA 1
ATOM 693 C C . HIS A 1 87 ? -3.121 3.188 8.036 1.00 97.56 87 HIS A C 1
ATOM 695 O O . HIS A 1 87 ? -2.388 2.231 7.804 1.00 97.56 87 HIS A O 1
ATOM 701 N N . LEU A 1 88 ? -2.738 4.447 7.842 1.00 96.38 88 LEU A N 1
ATOM 702 C CA . LEU A 1 88 ? -1.408 4.821 7.373 1.00 96.38 88 LEU A CA 1
ATOM 703 C C . LEU A 1 88 ? -0.746 5.726 8.405 1.00 96.38 88 LEU A C 1
ATOM 705 O O . LEU A 1 88 ? -1.273 6.791 8.719 1.00 96.38 88 LEU A O 1
ATOM 709 N N . GLN A 1 89 ? 0.402 5.296 8.917 1.00 95.44 89 GLN A N 1
ATOM 710 C CA . GLN A 1 89 ? 1.179 5.986 9.932 1.00 95.44 89 GLN A CA 1
ATOM 711 C C . GLN A 1 89 ? 2.574 6.343 9.404 1.00 95.44 89 GLN A C 1
ATOM 713 O O . GLN A 1 89 ? 3.312 5.487 8.912 1.00 95.44 89 GLN A O 1
ATOM 718 N N . TYR A 1 90 ? 2.954 7.608 9.569 1.00 93.31 90 TYR A N 1
ATOM 719 C CA . TYR A 1 90 ? 4.292 8.112 9.265 1.00 93.31 90 TYR A CA 1
ATOM 720 C C . TYR A 1 90 ? 5.109 8.245 10.548 1.00 93.31 90 TYR A C 1
ATOM 722 O O . TYR A 1 90 ? 4.571 8.607 11.595 1.00 93.31 90 TYR A O 1
ATOM 730 N N . HIS A 1 91 ? 6.419 8.021 10.462 1.00 88.25 91 HIS A N 1
ATOM 731 C CA . HIS A 1 91 ? 7.345 8.383 11.538 1.00 88.25 91 HIS A CA 1
ATOM 732 C C . HIS A 1 91 ? 7.399 9.900 11.789 1.00 88.25 91 HIS A C 1
ATOM 734 O O . HIS A 1 91 ? 7.575 10.335 12.927 1.00 88.25 91 HIS A O 1
ATOM 740 N N . GLU A 1 92 ? 7.221 10.699 10.733 1.00 88.88 92 GLU A N 1
ATOM 741 C CA . GLU A 1 92 ? 7.103 12.160 10.781 1.00 88.88 92 GLU A CA 1
ATOM 742 C C . GLU A 1 92 ? 5.929 12.569 11.691 1.00 88.88 92 GLU A C 1
ATOM 744 O O . GLU A 1 92 ? 4.761 12.377 11.347 1.00 88.88 92 GLU A O 1
ATOM 749 N N . LYS A 1 93 ? 6.231 13.113 12.878 1.00 84.12 93 LYS A N 1
ATOM 750 C CA . LYS A 1 93 ? 5.221 13.480 13.893 1.00 84.12 93 LYS A CA 1
ATOM 751 C C . LYS A 1 93 ? 4.341 14.659 13.478 1.00 84.12 93 LYS A C 1
ATOM 753 O O . LYS A 1 93 ? 3.248 14.821 14.006 1.00 84.12 93 LYS A O 1
ATOM 758 N N . ASP A 1 94 ? 4.844 15.491 12.580 1.00 89.19 94 ASP A N 1
ATOM 759 C CA . ASP A 1 94 ? 4.171 16.644 11.988 1.00 89.19 94 ASP A CA 1
ATOM 760 C C . ASP A 1 94 ? 3.190 16.254 10.872 1.00 89.19 94 ASP A C 1
ATOM 762 O O . ASP A 1 94 ? 2.322 17.049 10.507 1.00 89.19 94 ASP A O 1
ATOM 766 N N . ARG A 1 95 ? 3.258 15.015 10.369 1.00 87.31 95 ARG A N 1
ATOM 767 C CA . ARG A 1 95 ? 2.240 14.463 9.470 1.00 87.31 95 ARG A CA 1
ATOM 768 C C . ARG A 1 95 ? 1.035 13.944 10.239 1.00 87.31 95 ARG A C 1
ATOM 770 O O . ARG A 1 95 ? 1.149 13.436 11.355 1.00 87.31 95 ARG A O 1
ATOM 777 N N . ALA A 1 96 ? -0.125 14.016 9.586 1.00 86.75 96 ALA A N 1
ATOM 778 C CA . ALA A 1 96 ? -1.366 13.458 10.102 1.00 86.75 96 ALA A CA 1
ATOM 779 C C . ALA A 1 96 ? -1.187 11.973 10.458 1.00 86.75 96 ALA A C 1
ATOM 781 O O . ALA A 1 96 ? -0.747 11.169 9.635 1.00 86.75 96 ALA A O 1
ATOM 782 N N . GLN A 1 97 ? -1.537 11.635 11.696 1.00 90.50 97 GLN A N 1
ATOM 783 C CA . GLN A 1 97 ? -1.474 10.280 12.234 1.00 90.50 97 GLN A CA 1
ATOM 784 C C . GLN A 1 97 ? -2.854 9.614 12.123 1.00 90.50 97 GLN A C 1
ATOM 786 O O . GLN A 1 97 ? -3.875 10.312 12.181 1.00 90.50 97 GLN A O 1
ATOM 791 N N . PRO A 1 98 ? -2.924 8.281 11.966 1.00 93.81 98 PRO A N 1
ATOM 792 C CA . PRO A 1 98 ? -4.201 7.587 11.946 1.00 93.81 98 PRO A CA 1
ATOM 793 C C . PRO A 1 98 ? -4.859 7.672 13.324 1.00 93.81 98 PRO A C 1
ATOM 795 O O . PRO A 1 98 ? -4.184 7.719 14.352 1.00 93.81 98 PRO A O 1
ATOM 798 N N . LYS A 1 99 ? -6.196 7.663 13.348 1.00 93.00 99 LYS A N 1
ATOM 799 C CA . LYS A 1 99 ? -6.959 7.670 14.606 1.00 93.00 99 LYS A CA 1
ATOM 800 C C . LYS A 1 99 ? -6.702 6.416 15.440 1.00 93.00 99 LYS A C 1
ATOM 802 O O . LYS A 1 99 ? -6.704 6.503 16.658 1.00 93.00 99 LYS A O 1
ATOM 807 N N . VAL A 1 100 ? -6.503 5.279 14.772 1.00 94.69 100 VAL A N 1
ATOM 808 C CA . VAL A 1 100 ? -6.214 3.995 15.409 1.00 94.69 100 VAL A CA 1
ATOM 809 C C . VAL A 1 100 ? -4.701 3.811 15.457 1.00 94.69 100 VAL A C 1
ATOM 811 O O . VAL A 1 100 ? -4.025 3.736 14.422 1.00 94.69 100 VAL A O 1
ATOM 814 N N . SER A 1 101 ? -4.159 3.756 16.672 1.00 94.12 101 SER A N 1
ATOM 815 C CA . SER A 1 101 ? -2.736 3.471 16.874 1.00 94.12 101 SER A CA 1
ATOM 816 C C . SER A 1 101 ? -2.407 2.024 16.491 1.00 94.12 101 SER A C 1
ATOM 818 O O . SER A 1 101 ? -3.279 1.159 16.477 1.00 94.12 101 SER A O 1
ATOM 820 N N . ARG A 1 102 ? -1.133 1.724 16.210 1.00 93.56 102 ARG A N 1
ATOM 821 C CA . ARG A 1 102 ? -0.707 0.350 15.895 1.00 93.56 102 ARG A CA 1
ATOM 822 C C . ARG A 1 102 ? -0.984 -0.631 17.042 1.00 93.56 102 ARG A C 1
ATOM 824 O O . ARG A 1 102 ? -1.328 -1.780 16.795 1.00 93.56 102 ARG A O 1
ATOM 831 N N . GLU A 1 103 ? -0.828 -0.184 18.286 1.00 94.44 103 GLU A N 1
ATOM 832 C CA . GLU A 1 103 ? -1.130 -0.992 19.473 1.00 94.44 103 GLU A CA 1
ATOM 833 C C . GLU A 1 103 ? -2.630 -1.281 19.578 1.00 94.44 103 GLU A C 1
ATOM 835 O O . GLU A 1 103 ? -3.036 -2.434 19.690 1.00 94.44 103 GLU A O 1
ATOM 840 N N . GLU A 1 104 ? -3.459 -0.245 19.454 1.00 95.38 104 GLU A N 1
ATOM 841 C CA . GLU A 1 104 ? -4.915 -0.384 19.460 1.00 95.38 104 GLU A CA 1
ATOM 842 C C . GLU A 1 104 ? -5.411 -1.290 18.327 1.00 95.38 104 GLU A C 1
ATOM 844 O O . GLU A 1 104 ? -6.263 -2.147 18.551 1.00 95.38 104 GLU A O 1
ATOM 849 N N . PHE A 1 105 ? -4.843 -1.147 17.129 1.00 95.88 105 PHE A N 1
ATOM 850 C CA . PHE A 1 105 ? -5.137 -1.994 15.979 1.00 95.88 105 PHE A CA 1
ATOM 851 C C . PHE A 1 105 ? -4.887 -3.479 16.278 1.00 95.88 105 PHE A C 1
ATOM 853 O O . PHE A 1 105 ? -5.762 -4.317 16.058 1.00 95.88 105 PHE A O 1
ATOM 860 N N . LEU A 1 106 ? -3.715 -3.805 16.835 1.00 95.12 106 LEU A N 1
ATOM 861 C CA . LEU A 1 106 ? -3.364 -5.177 17.205 1.00 95.12 106 LEU A CA 1
ATOM 862 C C . LEU A 1 106 ? -4.262 -5.714 18.324 1.00 95.12 106 LEU A C 1
ATOM 864 O O . LEU A 1 106 ? -4.692 -6.863 18.251 1.00 95.12 106 LEU A O 1
ATOM 868 N N . ASN A 1 107 ? -4.591 -4.891 19.321 1.00 95.31 107 ASN A N 1
ATOM 869 C CA . ASN A 1 107 ? -5.493 -5.284 20.403 1.00 95.31 107 ASN A CA 1
ATOM 870 C C . ASN A 1 107 ? -6.898 -5.606 19.875 1.00 95.31 107 ASN A C 1
ATOM 872 O O . ASN A 1 107 ? -7.471 -6.629 20.247 1.00 95.31 107 ASN A O 1
ATOM 876 N N . ARG A 1 108 ? -7.437 -4.793 18.957 1.00 94.38 108 ARG A N 1
ATOM 877 C CA . ARG A 1 108 ? -8.722 -5.076 18.295 1.00 94.38 108 ARG A CA 1
ATOM 878 C C . ARG A 1 108 ? -8.681 -6.398 17.529 1.00 94.38 108 ARG A C 1
ATOM 880 O O . ARG A 1 108 ? -9.594 -7.204 17.676 1.00 94.38 108 ARG A O 1
ATOM 887 N N . LEU A 1 109 ? -7.612 -6.635 16.765 1.00 92.69 109 LEU A N 1
ATOM 888 C CA . LEU A 1 109 ? -7.479 -7.812 15.905 1.00 92.69 109 LEU A CA 1
ATOM 889 C C . LEU A 1 109 ? -7.268 -9.117 16.688 1.00 92.69 109 LEU A C 1
ATOM 891 O O . LEU A 1 109 ? -7.860 -10.137 16.350 1.00 92.69 109 LEU A O 1
ATOM 895 N N . LEU A 1 110 ? -6.409 -9.100 17.709 1.00 93.00 110 LEU A N 1
ATOM 896 C CA . LEU A 1 110 ? -5.957 -10.314 18.399 1.00 93.00 110 LEU A CA 1
ATOM 897 C C . LEU A 1 110 ? -6.752 -10.626 19.665 1.00 93.00 110 LEU A C 1
ATOM 899 O O . LEU A 1 110 ? -6.854 -11.789 20.047 1.00 93.00 110 LEU A O 1
ATOM 903 N N . LEU A 1 111 ? -7.287 -9.600 20.327 1.00 92.94 111 LEU A N 1
ATOM 904 C CA . LEU A 1 111 ? -8.000 -9.741 21.598 1.00 92.94 111 LEU A CA 1
ATOM 905 C C . LEU A 1 111 ? -9.511 -9.518 21.441 1.00 92.94 111 LEU A C 1
ATOM 907 O O . LEU A 1 111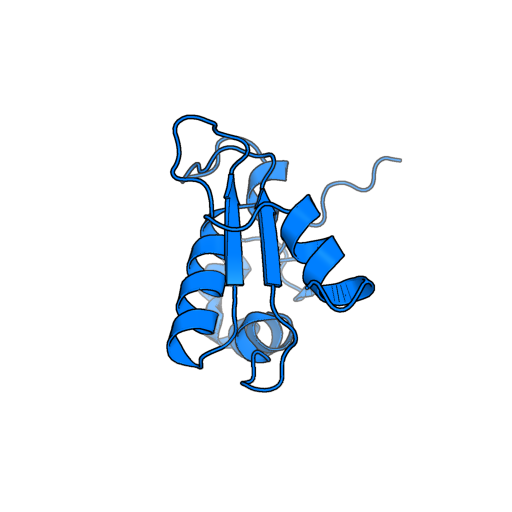 ? -10.230 -9.546 22.435 1.00 92.94 111 LEU A O 1
ATOM 911 N N . GLY A 1 112 ? -9.990 -9.311 20.206 1.00 75.19 112 GLY A N 1
ATOM 912 C CA . GLY A 1 112 ? -11.407 -9.094 19.906 1.00 75.19 112 GLY A CA 1
ATOM 913 C C . GLY A 1 112 ? -11.950 -7.810 20.530 1.00 75.19 112 GLY A C 1
ATOM 914 O O . GLY A 1 112 ? -13.063 -7.830 21.042 1.00 75.19 112 GLY A O 1
ATOM 915 N N . GLY A 1 113 ? -11.124 -6.754 20.537 1.00 62.91 113 GLY A N 1
ATOM 916 C CA . GLY A 1 113 ? -11.272 -5.531 21.337 1.00 62.91 113 GLY A CA 1
ATOM 917 C C . GLY A 1 113 ? -12.712 -5.111 21.656 1.00 62.91 113 GLY A C 1
ATOM 918 O O . GLY A 1 113 ? -13.530 -4.937 20.756 1.00 62.91 113 GLY A O 1
ATOM 919 N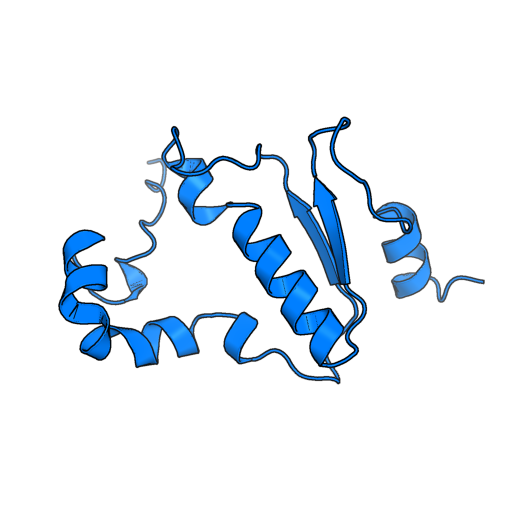 N . SER A 1 114 ? -12.970 -4.939 22.956 1.00 50.28 114 SER A N 1
ATOM 920 C CA . SER A 1 114 ? -14.177 -4.353 23.559 1.00 50.28 114 SER A CA 1
ATOM 921 C C . SER A 1 114 ? -14.322 -2.864 23.281 1.00 50.28 114 SER A C 1
ATOM 923 O O . SER A 1 114 ? -13.276 -2.178 23.380 1.00 50.28 114 SER A O 1
#

Radius of gyration: 16.76 Å; chains: 1; bounding box: 43×27×46 Å